Protein AF-A0A3M7IDT0-F1 (afdb_monomer_lite)

Secondary structure (DSSP, 8-state):
----HHHHHSTT--SHHHHHHHHHHHHHHHHHHHH-S-S----SSTT--S-S-PPPHHHHHHHHHHGGG--S-HHHHHHHHHHHHHHTS---TTSSS-HHHHHHHHHHHHHHHHHHHHHHHHHHHTTS------------------TTS----

Radius of gyration: 21.0 Å; chains: 1; bounding box: 51×50×51 Å

Organism: Hortaea werneckii (NCBI:txid91943)

pLDDT: mean 73.34, std 16.17, range [39.25, 94.25]

Sequence (153 aa):
MAMNFAEYLLPGVSSEYQLLFVICLIVVATLDICTKHCVARLLKNKKQRRCGKDIDPVVTLTAISELKNLSCNPRRQRALLEIIAKDTTCTHDEWKCPHCKQAPQIAEKWLAQAKALEEIILKILSKQPKREYAADECKYTEDAYDKDYWPIA

Foldseek 3Di:
DPDAVLCVQAPQERHPLLSLLLVLLLVLLLCCLVVAQASDDDDVDPPCRHPPDGQPVVLSVVLSVLSSNQHSPPVVNLVSQLVSNLSRHDDDPPPPDHSVPRSSVSSVVSSVSSVVVSVVVVVVVVPDDPPPPPPPPPPPPVDDPPVPDDPPD

Structure (mmCIF, N/CA/C/O backbone):
data_AF-A0A3M7IDT0-F1
#
_entry.id   AF-A0A3M7IDT0-F1
#
loop_
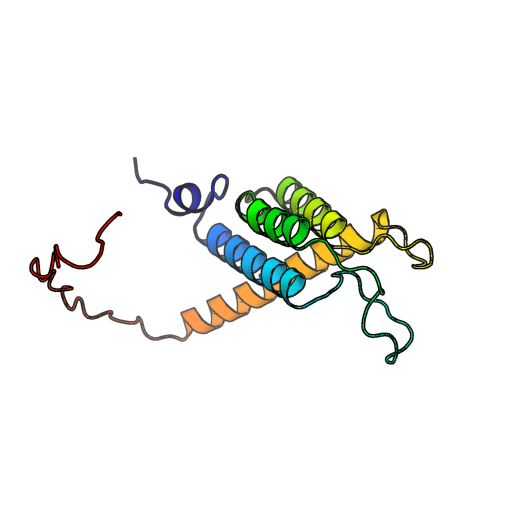_atom_site.group_PDB
_atom_site.id
_atom_site.type_symbol
_atom_site.label_atom_id
_atom_site.label_alt_id
_atom_site.label_comp_id
_atom_site.label_asym_id
_atom_site.label_entity_id
_atom_site.label_seq_id
_atom_site.pdbx_PDB_ins_code
_atom_site.Cartn_x
_atom_site.Cartn_y
_atom_site.Cartn_z
_atom_site.occupancy
_atom_site.B_iso_or_equiv
_atom_site.auth_seq_id
_atom_site.auth_comp_id
_atom_site.auth_asym_id
_atom_site.auth_atom_id
_atom_site.pdbx_PDB_model_num
ATOM 1 N N . MET A 1 1 ? -5.691 -16.324 27.816 1.00 47.38 1 MET A N 1
ATOM 2 C CA . MET A 1 1 ? -4.917 -15.221 27.204 1.00 47.38 1 MET A CA 1
ATOM 3 C C . MET A 1 1 ? -5.874 -14.435 26.333 1.00 47.38 1 MET A C 1
ATOM 5 O O . MET A 1 1 ? -6.589 -15.066 25.567 1.00 47.38 1 MET A O 1
ATOM 9 N N . ALA A 1 2 ? -5.955 -13.114 26.493 1.00 54.94 2 ALA A N 1
ATOM 10 C CA . ALA A 1 2 ? -6.751 -12.288 25.589 1.00 54.94 2 ALA A CA 1
ATOM 11 C C . ALA A 1 2 ? -6.125 -12.376 24.189 1.00 54.94 2 ALA A C 1
ATOM 13 O O . ALA A 1 2 ? -4.932 -12.120 24.036 1.00 54.94 2 ALA A O 1
ATOM 14 N N . MET A 1 3 ? -6.898 -12.823 23.202 1.00 61.09 3 MET A N 1
ATOM 15 C CA . MET A 1 3 ? -6.429 -12.939 21.826 1.00 61.09 3 MET A CA 1
ATOM 16 C C . MET A 1 3 ? -6.196 -11.524 21.287 1.00 61.09 3 MET A C 1
ATOM 18 O O . MET A 1 3 ? -7.104 -10.694 21.330 1.00 61.09 3 MET A O 1
ATOM 22 N N . ASN A 1 4 ? -4.984 -11.224 20.820 1.00 72.44 4 ASN A N 1
ATOM 23 C CA . ASN A 1 4 ? -4.704 -9.933 20.205 1.00 72.44 4 ASN A CA 1
ATOM 24 C C . ASN A 1 4 ? -5.353 -9.913 18.814 1.00 72.44 4 ASN A C 1
ATOM 26 O O . ASN A 1 4 ? -4.797 -10.449 17.857 1.00 72.44 4 ASN A O 1
ATOM 30 N N . PHE A 1 5 ? -6.555 -9.338 18.712 1.00 75.06 5 PHE A N 1
ATOM 31 C CA . PHE A 1 5 ? -7.318 -9.264 17.460 1.00 75.06 5 PHE A CA 1
ATOM 32 C C . PHE A 1 5 ? -6.504 -8.658 16.309 1.00 75.06 5 PHE A C 1
ATOM 34 O O . PHE A 1 5 ? -6.642 -9.098 15.170 1.00 75.06 5 PHE A O 1
ATOM 41 N N . ALA A 1 6 ? -5.625 -7.694 16.599 1.00 71.88 6 ALA A N 1
ATOM 42 C CA . ALA A 1 6 ? -4.772 -7.079 15.589 1.00 71.88 6 ALA A CA 1
ATOM 43 C C . ALA A 1 6 ? -3.759 -8.070 15.000 1.00 71.88 6 ALA A C 1
ATOM 45 O O . ALA A 1 6 ? -3.602 -8.133 13.784 1.00 71.88 6 ALA A O 1
ATOM 46 N N . GLU A 1 7 ? -3.131 -8.880 15.850 1.00 70.38 7 GLU A N 1
ATOM 47 C CA . GLU A 1 7 ? -2.147 -9.885 15.441 1.00 70.38 7 GLU A CA 1
ATOM 48 C C . GLU A 1 7 ? -2.799 -11.071 14.715 1.00 70.38 7 GLU A C 1
ATOM 50 O O . GLU A 1 7 ? -2.205 -11.641 13.802 1.00 70.38 7 GLU A O 1
ATOM 55 N N . TYR A 1 8 ? -4.040 -11.410 15.082 1.00 75.69 8 TYR A N 1
ATOM 56 C CA . TYR A 1 8 ? -4.838 -12.424 14.390 1.00 75.69 8 TYR A CA 1
ATOM 57 C C . TYR A 1 8 ? -5.218 -11.997 12.964 1.00 75.69 8 TYR A C 1
ATOM 59 O O . TYR A 1 8 ? -5.166 -12.808 12.042 1.00 75.69 8 TYR A O 1
ATOM 67 N N . LEU A 1 9 ? -5.598 -10.729 12.776 1.00 75.00 9 LEU A N 1
ATOM 68 C CA . LEU A 1 9 ? -5.990 -10.195 11.468 1.00 75.00 9 LEU A CA 1
ATOM 69 C C . LEU A 1 9 ? -4.785 -9.924 10.560 1.00 75.00 9 LEU A C 1
ATOM 71 O O . LEU A 1 9 ? -4.856 -10.173 9.358 1.00 75.00 9 LEU A O 1
ATOM 75 N N . LEU A 1 10 ? -3.692 -9.406 11.123 1.00 76.44 10 LEU A N 1
ATOM 76 C CA . LEU A 1 10 ? -2.463 -9.091 10.401 1.00 76.44 10 LEU A CA 1
ATOM 77 C C . LEU A 1 10 ? -1.241 -9.520 11.234 1.00 76.44 10 LEU A C 1
ATOM 79 O O . LEU A 1 10 ? -0.881 -8.838 12.203 1.00 76.44 10 LEU A O 1
ATOM 83 N N . PRO A 1 11 ? -0.571 -10.627 10.858 1.00 75.44 11 PRO A N 1
ATOM 84 C CA . PRO A 1 11 ? 0.597 -11.119 11.576 1.00 75.44 11 PRO A CA 1
ATOM 85 C C . PRO A 1 11 ? 1.691 -10.051 11.694 1.00 75.44 11 PRO A C 1
ATOM 87 O O . PRO A 1 11 ? 2.154 -9.489 10.702 1.00 75.44 11 PRO A O 1
ATOM 90 N N . GLY A 1 12 ? 2.137 -9.780 12.922 1.00 73.19 12 GLY A N 1
ATOM 91 C CA . GLY A 1 12 ? 3.162 -8.768 13.191 1.00 73.19 12 GLY A CA 1
ATOM 92 C C . GLY A 1 12 ? 2.633 -7.345 13.406 1.00 73.19 12 GLY A C 1
ATOM 93 O O . GLY A 1 12 ? 3.433 -6.407 13.377 1.00 73.19 12 GLY A O 1
ATOM 94 N N . VAL A 1 13 ? 1.328 -7.174 13.639 1.00 76.88 13 VAL A N 1
ATOM 95 C CA . VAL A 1 13 ? 0.717 -5.945 14.169 1.00 76.88 13 VAL A CA 1
ATOM 96 C C . VAL A 1 13 ? 0.413 -6.131 15.655 1.00 76.88 13 VAL A C 1
ATOM 98 O O . VAL A 1 13 ? -0.271 -7.076 16.030 1.00 76.88 13 VAL A O 1
ATOM 101 N N . SER A 1 14 ? 0.908 -5.236 16.518 1.00 74.62 14 SER A N 1
ATOM 102 C CA . SER A 1 14 ? 0.831 -5.438 17.974 1.00 74.62 14 SER A CA 1
ATOM 103 C C . SER A 1 14 ? -0.289 -4.672 18.681 1.00 74.62 14 SER A C 1
ATOM 105 O O . SER A 1 14 ? -0.501 -4.891 19.871 1.00 74.62 14 SER A O 1
ATOM 107 N N . SER A 1 15 ? -1.031 -3.801 17.987 1.00 76.88 15 SER A N 1
ATOM 108 C CA . SER A 1 15 ? -2.128 -3.022 18.585 1.00 76.88 15 SER A CA 1
ATOM 109 C C . SER A 1 15 ? -3.186 -2.591 17.567 1.00 76.88 15 SER A C 1
ATOM 111 O O . SER A 1 15 ? -2.900 -2.480 16.378 1.00 76.88 15 SER A O 1
ATOM 113 N N . GLU A 1 16 ? -4.392 -2.274 18.043 1.00 72.19 16 GLU A N 1
ATOM 114 C CA . GLU A 1 16 ? -5.507 -1.785 17.212 1.00 72.19 16 GLU A CA 1
ATOM 115 C C . GLU A 1 16 ? -5.205 -0.445 16.520 1.00 72.19 16 GLU A C 1
ATOM 117 O O . GLU A 1 16 ? -5.570 -0.245 15.364 1.00 72.19 16 GLU A O 1
ATOM 122 N N . TYR A 1 17 ? -4.479 0.460 17.183 1.00 70.12 17 TYR A N 1
ATOM 123 C CA . TYR A 1 17 ? -4.038 1.716 16.563 1.00 70.12 17 TYR A CA 1
ATOM 124 C C . TYR A 1 17 ? -3.094 1.456 15.385 1.00 70.12 17 TYR A C 1
ATOM 126 O O . TYR A 1 17 ? -3.249 2.028 14.312 1.00 70.12 17 TYR A O 1
ATOM 134 N N . GLN A 1 18 ? -2.145 0.531 15.550 1.00 80.62 18 GLN A N 1
ATOM 135 C CA . GLN A 1 18 ? -1.266 0.136 14.450 1.00 80.62 18 GLN A CA 1
ATOM 136 C C . GLN A 1 18 ? -2.020 -0.620 13.353 1.00 80.62 18 GLN A C 1
ATOM 138 O O . GLN A 1 18 ? -1.668 -0.493 12.183 1.00 80.62 18 GLN A O 1
ATOM 143 N N . LEU A 1 19 ? -3.060 -1.374 13.714 1.00 84.25 19 LEU A N 1
ATOM 144 C CA . LEU A 1 19 ? -3.915 -2.074 12.763 1.00 84.25 19 LEU A CA 1
ATOM 145 C C . LEU A 1 19 ? -4.611 -1.091 11.820 1.00 84.25 19 LEU A C 1
ATOM 147 O O . LEU A 1 19 ? -4.570 -1.293 10.608 1.00 84.25 19 LEU A O 1
ATOM 151 N N . LEU A 1 20 ? -5.187 -0.006 12.350 1.00 87.75 20 LEU A N 1
ATOM 152 C CA . LEU A 1 20 ? -5.831 1.019 11.527 1.00 87.75 20 LEU A CA 1
ATOM 153 C C . LEU A 1 20 ? -4.849 1.637 10.528 1.00 87.75 20 LEU A C 1
ATOM 155 O O . LEU A 1 20 ? -5.163 1.719 9.339 1.00 87.75 20 LEU A O 1
ATOM 159 N N . PHE A 1 21 ? -3.655 2.024 10.985 1.00 89.44 21 PHE A N 1
ATOM 160 C CA . PHE A 1 21 ? -2.622 2.563 10.103 1.00 89.44 21 PHE A CA 1
ATOM 161 C C . PHE A 1 21 ? -2.234 1.575 8.993 1.00 89.44 21 PHE A C 1
ATOM 163 O O . PHE A 1 21 ? -2.175 1.951 7.821 1.00 89.44 21 PHE A O 1
ATOM 170 N N . VAL A 1 22 ? -2.001 0.302 9.335 1.00 88.25 22 VAL A N 1
ATOM 171 C CA . VAL A 1 22 ? -1.633 -0.729 8.352 1.00 88.25 22 VAL A CA 1
ATOM 172 C C . VAL A 1 22 ? -2.769 -0.970 7.355 1.00 88.25 22 VAL A C 1
ATOM 174 O O . VAL A 1 22 ? -2.504 -1.051 6.159 1.00 88.25 22 VAL A O 1
ATOM 177 N N . ILE A 1 23 ? -4.030 -0.987 7.792 1.00 89.88 23 ILE A N 1
ATOM 178 C CA . ILE A 1 23 ? -5.189 -1.069 6.890 1.00 89.88 23 ILE A CA 1
ATOM 179 C C . ILE A 1 23 ? -5.227 0.136 5.942 1.00 89.88 23 ILE A C 1
ATOM 181 O O . ILE A 1 23 ? -5.374 -0.040 4.732 1.00 89.88 23 ILE A O 1
ATOM 185 N N . CYS A 1 24 ? -5.046 1.357 6.458 1.00 92.25 24 CYS A N 1
ATOM 186 C CA . CYS A 1 24 ? -4.993 2.566 5.630 1.00 92.25 24 CYS A CA 1
ATOM 187 C C . CYS A 1 24 ? -3.881 2.473 4.580 1.00 92.25 24 CYS A C 1
ATOM 189 O O . CYS A 1 24 ? -4.078 2.850 3.424 1.00 92.25 24 CYS A O 1
ATOM 191 N N . LEU A 1 25 ? -2.729 1.928 4.966 1.00 92.44 25 LEU A N 1
ATOM 192 C CA . LEU A 1 25 ? -1.593 1.721 4.082 1.00 92.44 25 LEU A CA 1
ATOM 193 C C . LEU A 1 25 ? -1.881 0.684 2.989 1.00 92.44 25 LEU A C 1
ATOM 195 O O . LEU A 1 25 ? -1.577 0.949 1.827 1.00 92.44 25 LEU A O 1
ATOM 199 N N . ILE A 1 26 ? -2.513 -0.444 3.330 1.00 91.81 26 ILE A N 1
ATOM 200 C CA . ILE A 1 26 ? -2.958 -1.457 2.360 1.00 91.81 26 ILE A CA 1
ATOM 201 C C . ILE A 1 26 ? -3.910 -0.822 1.343 1.00 91.81 26 ILE A C 1
ATOM 203 O O . ILE A 1 26 ? -3.716 -0.989 0.139 1.00 91.81 26 ILE A O 1
ATOM 207 N N . VAL A 1 27 ? -4.906 -0.059 1.803 1.00 92.38 27 VAL A N 1
ATOM 208 C CA . VAL A 1 27 ? -5.886 0.609 0.931 1.00 92.38 27 VAL A CA 1
ATOM 209 C C . VAL A 1 27 ? -5.198 1.596 -0.010 1.00 92.38 27 VAL A C 1
ATOM 211 O O . VAL A 1 27 ? -5.420 1.544 -1.219 1.00 92.38 27 VAL A O 1
ATOM 214 N N . VAL A 1 28 ? -4.337 2.469 0.519 1.00 92.94 28 VAL A N 1
ATOM 215 C CA . VAL A 1 28 ? -3.608 3.466 -0.276 1.00 92.94 28 VAL A CA 1
ATOM 216 C C . VAL A 1 28 ? -2.727 2.800 -1.328 1.00 92.94 28 VAL A C 1
ATOM 218 O O . VAL A 1 28 ? -2.810 3.168 -2.499 1.00 92.94 28 VAL A O 1
ATOM 221 N N . ALA A 1 29 ? -1.913 1.817 -0.936 1.00 89.88 29 ALA A N 1
ATOM 222 C CA . ALA A 1 29 ? -1.018 1.125 -1.858 1.00 89.88 29 ALA A CA 1
ATOM 223 C C . ALA A 1 29 ? -1.809 0.364 -2.930 1.00 89.88 29 ALA A C 1
ATOM 225 O O . ALA A 1 29 ? -1.533 0.519 -4.116 1.00 89.88 29 ALA A O 1
ATOM 226 N N . THR A 1 30 ? -2.848 -0.379 -2.538 1.00 90.12 30 THR A N 1
ATOM 227 C CA . THR A 1 30 ? -3.698 -1.136 -3.472 1.00 90.12 30 THR A CA 1
ATOM 228 C C . THR A 1 30 ? -4.374 -0.214 -4.481 1.00 90.12 30 THR A C 1
ATOM 230 O O . THR A 1 30 ? -4.335 -0.483 -5.679 1.00 90.12 30 THR A O 1
ATOM 233 N N . LEU A 1 31 ? -4.957 0.903 -4.033 1.00 88.25 31 LEU A N 1
ATOM 234 C CA . LEU A 1 31 ? -5.568 1.878 -4.937 1.00 88.25 31 LEU A CA 1
ATOM 235 C C . LEU A 1 31 ? -4.538 2.460 -5.904 1.00 88.25 31 LEU A C 1
ATOM 237 O O . LEU A 1 31 ? -4.815 2.570 -7.097 1.00 88.25 31 LEU A O 1
ATOM 241 N N . ASP A 1 32 ? -3.351 2.823 -5.422 1.00 86.12 32 ASP A N 1
ATOM 242 C CA . ASP A 1 32 ? -2.316 3.421 -6.263 1.00 86.12 32 ASP A CA 1
ATOM 243 C C . ASP A 1 32 ? -1.758 2.428 -7.297 1.00 86.12 32 ASP A C 1
ATOM 245 O O . ASP A 1 32 ? -1.470 2.832 -8.423 1.00 86.12 32 ASP A O 1
ATOM 249 N N . ILE A 1 33 ? -1.660 1.143 -6.934 1.00 84.69 33 ILE A N 1
ATOM 250 C CA . ILE A 1 33 ? -1.253 0.037 -7.811 1.00 84.69 33 ILE A CA 1
ATOM 251 C C . ILE A 1 33 ? -2.347 -0.263 -8.849 1.00 84.69 33 ILE A C 1
ATOM 253 O O . ILE A 1 33 ? -2.066 -0.284 -10.042 1.00 84.69 33 ILE A O 1
ATOM 257 N N . CYS A 1 34 ? -3.606 -0.429 -8.434 1.00 80.69 34 CYS A N 1
ATOM 258 C CA . CYS A 1 34 ? -4.710 -0.796 -9.331 1.00 80.69 34 CYS A CA 1
ATOM 259 C C . CYS A 1 34 ? -5.112 0.326 -10.298 1.00 80.69 34 CYS A C 1
ATOM 261 O O . CYS A 1 34 ? -5.555 0.064 -11.415 1.00 80.69 34 CYS A O 1
ATOM 263 N N . THR A 1 35 ? -5.013 1.589 -9.875 1.00 75.06 35 THR A N 1
ATOM 264 C CA . THR A 1 35 ? -5.478 2.729 -10.688 1.00 75.06 35 THR A CA 1
ATOM 265 C C . THR A 1 35 ? -4.429 3.243 -11.668 1.00 75.06 35 THR A C 1
ATOM 267 O O . THR A 1 35 ? -4.747 4.054 -12.547 1.00 75.06 35 THR A O 1
ATOM 270 N N . LYS A 1 36 ? -3.175 2.794 -11.550 1.00 70.19 36 LYS A N 1
ATOM 271 C CA . LYS A 1 36 ? -2.078 3.251 -12.399 1.00 70.19 36 LYS A CA 1
ATOM 272 C C . LYS A 1 36 ? -1.484 2.113 -13.202 1.00 70.19 36 LYS A C 1
ATOM 274 O O . LYS A 1 36 ? -1.180 1.048 -12.701 1.00 70.19 36 LYS A O 1
ATOM 279 N N . HIS A 1 37 ? -1.192 2.430 -14.457 1.00 62.03 37 HIS A N 1
ATOM 280 C CA . HIS A 1 37 ? -0.390 1.578 -15.335 1.00 62.03 37 HIS A CA 1
ATOM 281 C C . HIS A 1 37 ? 1.063 1.427 -14.848 1.00 62.03 37 HIS A C 1
ATOM 283 O O . HIS A 1 37 ? 1.688 0.407 -15.084 1.00 62.03 37 HIS A O 1
ATOM 289 N N . CYS A 1 38 ? 1.588 2.448 -14.162 1.00 67.19 38 CYS A N 1
ATOM 290 C CA . CYS A 1 38 ? 2.885 2.451 -13.489 1.00 67.19 38 CYS A CA 1
ATOM 291 C C . CYS A 1 38 ? 2.811 3.415 -12.299 1.00 67.19 38 CYS A C 1
ATOM 293 O O . CYS A 1 38 ? 2.350 4.555 -12.449 1.00 67.19 38 CYS A O 1
ATOM 295 N N . VAL A 1 39 ? 3.271 2.983 -11.124 1.00 57.69 39 VAL A N 1
ATOM 296 C CA . VAL A 1 39 ? 3.207 3.807 -9.908 1.00 57.69 39 VAL A CA 1
ATOM 297 C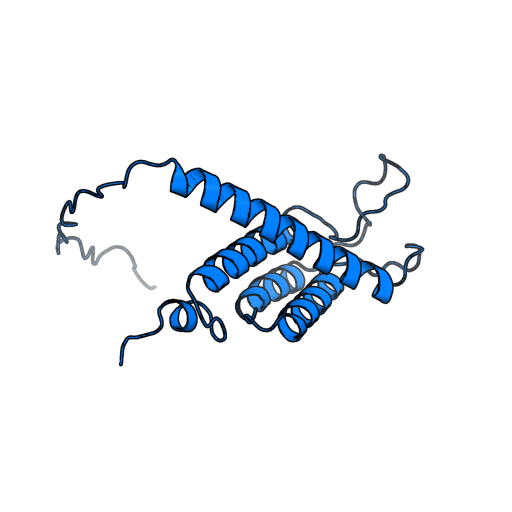 C . VAL A 1 39 ? 4.157 5.012 -9.983 1.00 57.69 39 VAL A C 1
ATOM 299 O O . VAL A 1 39 ? 3.840 6.098 -9.478 1.00 57.69 39 VAL A O 1
ATOM 302 N N . ALA A 1 40 ? 5.274 4.871 -10.703 1.00 55.84 40 ALA A N 1
ATOM 303 C CA . ALA A 1 40 ? 6.168 5.973 -11.027 1.00 55.84 40 ALA A CA 1
ATOM 304 C C . ALA A 1 40 ? 5.554 6.863 -12.112 1.00 55.84 40 ALA A C 1
ATOM 306 O O . ALA A 1 40 ? 5.410 6.477 -13.273 1.00 55.84 40 ALA A O 1
ATOM 307 N N . ARG A 1 41 ? 5.232 8.110 -11.754 1.00 52.44 41 ARG A N 1
ATOM 308 C CA . ARG A 1 41 ? 4.834 9.119 -12.736 1.00 52.44 41 ARG A CA 1
ATOM 309 C C . ARG A 1 41 ? 5.540 10.443 -12.491 1.00 52.44 41 ARG A C 1
ATOM 311 O O . ARG A 1 41 ? 5.136 11.224 -11.640 1.00 52.44 41 ARG A O 1
ATOM 318 N N . LEU A 1 42 ? 6.525 10.722 -13.338 1.00 50.50 42 LEU A N 1
ATOM 319 C CA . LEU A 1 42 ? 6.930 12.077 -13.711 1.00 50.50 42 LEU A CA 1
ATOM 320 C C . LEU A 1 42 ? 6.958 12.147 -15.239 1.00 50.50 42 LEU A C 1
ATOM 322 O O . LEU A 1 42 ? 8.005 12.149 -15.879 1.00 50.50 42 LEU A O 1
ATOM 326 N N . LEU A 1 43 ? 5.772 12.172 -15.845 1.00 51.28 43 LEU A N 1
ATOM 327 C CA . LEU A 1 43 ? 5.649 12.487 -17.262 1.00 51.28 43 LEU A CA 1
ATOM 328 C C . LEU A 1 43 ? 5.780 14.002 -17.420 1.00 51.28 43 LEU A C 1
ATOM 330 O O . LEU A 1 43 ? 4.890 14.749 -17.020 1.00 51.28 43 LEU A O 1
ATOM 334 N N . LYS A 1 44 ? 6.888 14.454 -18.023 1.00 48.28 44 LYS A N 1
ATOM 335 C CA . LYS A 1 44 ? 7.096 15.867 -18.390 1.00 48.28 44 LYS A CA 1
ATOM 336 C C . LYS A 1 44 ? 6.030 16.395 -19.362 1.00 48.28 44 LYS A C 1
ATOM 338 O O . LYS A 1 44 ? 5.859 17.602 -19.460 1.00 48.28 44 LYS A O 1
ATOM 343 N N . ASN A 1 45 ? 5.303 15.515 -20.059 1.00 49.31 45 ASN A N 1
ATOM 344 C CA . ASN A 1 45 ? 4.293 15.883 -21.048 1.00 49.31 45 ASN A CA 1
ATOM 345 C C . ASN A 1 45 ? 2.950 15.186 -20.791 1.00 49.31 45 ASN A C 1
ATOM 347 O O . ASN A 1 45 ? 2.866 13.961 -20.762 1.00 49.31 45 ASN A O 1
ATOM 351 N N . LYS A 1 46 ? 1.866 15.973 -20.706 1.00 52.97 46 LYS A N 1
ATOM 352 C CA . LYS A 1 46 ? 0.483 15.501 -20.465 1.00 52.97 46 LYS A CA 1
ATOM 353 C C . LYS A 1 46 ? -0.063 14.537 -21.539 1.00 52.97 46 LYS A C 1
ATOM 355 O O . LYS A 1 46 ? -1.090 13.901 -21.306 1.00 52.97 46 LYS A O 1
ATOM 360 N N . LYS A 1 47 ? 0.588 14.444 -22.708 1.00 52.69 47 LYS A N 1
ATOM 361 C CA . LYS A 1 47 ? 0.130 13.661 -23.873 1.00 52.69 47 LYS A CA 1
ATOM 362 C C . LYS A 1 47 ? 0.528 12.177 -23.845 1.00 52.69 47 LYS A C 1
ATOM 364 O O . LYS A 1 47 ? -0.183 11.372 -24.430 1.00 52.69 47 LYS A O 1
ATOM 369 N N . GLN A 1 48 ? 1.585 11.784 -23.135 1.00 53.41 48 GLN A N 1
ATOM 370 C CA . GLN A 1 48 ? 1.936 10.369 -22.956 1.00 53.41 48 GLN A CA 1
ATOM 371 C C . GLN A 1 48 ? 1.349 9.895 -21.631 1.00 53.41 48 GLN A C 1
ATOM 373 O O . GLN A 1 48 ? 1.908 10.154 -20.577 1.00 53.41 48 GLN A O 1
ATOM 378 N N . ARG A 1 49 ? 0.161 9.278 -21.643 1.00 52.78 49 ARG A N 1
ATOM 379 C CA . ARG A 1 49 ? -0.499 8.844 -20.397 1.00 52.78 49 ARG A CA 1
ATOM 380 C C . ARG A 1 49 ? 0.016 7.505 -19.863 1.00 52.78 49 ARG A C 1
ATOM 382 O O . ARG A 1 49 ? -0.131 7.279 -18.663 1.00 52.78 49 ARG A O 1
ATOM 389 N N . ARG A 1 50 ? 0.599 6.658 -20.712 1.00 55.62 50 ARG A N 1
ATOM 390 C CA . ARG A 1 50 ? 1.074 5.304 -20.386 1.00 55.62 50 ARG A CA 1
ATOM 391 C C . ARG A 1 50 ? 2.550 5.180 -20.748 1.00 55.62 50 ARG A C 1
ATOM 393 O O . ARG A 1 50 ? 2.974 5.780 -21.731 1.00 55.62 50 ARG A O 1
ATOM 400 N N . CYS A 1 51 ? 3.310 4.411 -19.970 1.00 60.31 51 CYS A N 1
ATOM 401 C CA . CYS A 1 51 ? 4.727 4.149 -20.242 1.00 60.31 51 CYS A CA 1
ATOM 402 C C . CYS A 1 51 ? 4.954 3.135 -21.375 1.00 60.31 51 CYS A C 1
ATOM 404 O O . CYS A 1 51 ? 6.093 2.787 -21.651 1.00 60.31 51 CYS A O 1
ATOM 406 N N . GLY A 1 52 ? 3.882 2.663 -22.024 1.00 53.53 52 GLY A N 1
ATOM 407 C CA . GLY A 1 52 ? 3.938 1.760 -23.178 1.00 53.53 52 GLY A CA 1
ATOM 408 C C . GLY A 1 52 ? 4.201 0.292 -22.837 1.00 53.53 52 GLY A C 1
ATOM 409 O O . GLY A 1 52 ? 4.063 -0.548 -23.715 1.00 53.53 52 GLY A O 1
ATOM 410 N N . LYS A 1 53 ? 4.529 -0.028 -21.578 1.00 56.69 53 LYS A N 1
ATOM 411 C CA . LYS A 1 53 ? 4.797 -1.391 -21.108 1.00 56.69 53 LYS A CA 1
ATOM 412 C C . LYS A 1 53 ? 3.751 -1.816 -20.087 1.00 56.69 53 LYS A C 1
ATOM 414 O O . LYS A 1 53 ? 3.715 -1.250 -18.998 1.00 56.69 53 LYS A O 1
ATOM 419 N N . ASP A 1 54 ? 2.898 -2.763 -20.450 1.00 57.78 54 ASP A N 1
ATOM 420 C CA . ASP A 1 54 ? 1.937 -3.338 -19.514 1.00 57.78 54 ASP A CA 1
ATOM 421 C C . ASP A 1 54 ? 2.690 -4.079 -18.406 1.00 57.78 54 ASP A C 1
ATOM 423 O O . ASP A 1 54 ? 3.540 -4.929 -18.672 1.00 57.78 54 ASP A O 1
ATOM 427 N N . ILE A 1 55 ? 2.432 -3.686 -17.157 1.00 66.38 55 ILE A N 1
ATOM 428 C CA . ILE A 1 55 ? 2.844 -4.474 -15.997 1.00 66.38 55 ILE A CA 1
ATOM 429 C C . ILE A 1 55 ? 1.974 -5.725 -16.009 1.00 66.38 55 ILE A C 1
ATOM 431 O O . ILE A 1 55 ? 0.755 -5.630 -16.156 1.00 66.38 55 ILE A O 1
ATOM 435 N N . ASP A 1 56 ? 2.607 -6.887 -15.878 1.00 71.81 56 ASP A N 1
ATOM 436 C CA . ASP A 1 56 ? 1.903 -8.162 -15.856 1.00 71.81 56 ASP A CA 1
ATOM 437 C C . ASP A 1 56 ? 0.823 -8.142 -14.747 1.00 71.81 56 ASP A C 1
ATOM 439 O O . ASP A 1 56 ? 1.128 -7.813 -13.588 1.00 71.81 56 ASP A O 1
ATOM 443 N N . PRO A 1 57 ? -0.445 -8.467 -15.061 1.00 75.69 57 PRO A N 1
ATOM 444 C CA . PRO A 1 57 ? -1.499 -8.587 -14.060 1.00 75.69 57 PRO A CA 1
ATOM 445 C C . PRO A 1 57 ? -1.122 -9.516 -12.900 1.00 75.69 57 PRO A C 1
ATOM 447 O O . PRO A 1 57 ? -1.474 -9.231 -11.758 1.00 75.69 57 PRO A O 1
ATOM 450 N N . VAL A 1 58 ? -0.356 -10.581 -13.154 1.00 83.06 58 VAL A N 1
ATOM 451 C CA . VAL A 1 58 ? 0.138 -11.507 -12.126 1.00 83.06 58 VAL A CA 1
ATOM 452 C C . VAL A 1 58 ? 1.103 -10.804 -11.176 1.00 83.06 58 VAL A C 1
ATOM 454 O O . VAL A 1 58 ? 0.981 -10.960 -9.962 1.00 83.06 58 VAL A O 1
ATOM 457 N N . VAL A 1 59 ? 2.017 -9.976 -11.692 1.00 79.25 59 VAL A N 1
ATOM 458 C CA . VAL A 1 59 ? 2.936 -9.173 -10.864 1.00 79.25 59 VAL A CA 1
ATOM 459 C C . VAL A 1 59 ? 2.149 -8.179 -10.011 1.00 79.25 59 VAL A C 1
ATOM 461 O O . VAL A 1 59 ? 2.394 -8.059 -8.814 1.00 79.25 59 VAL A O 1
ATOM 464 N N . THR A 1 60 ? 1.143 -7.535 -10.601 1.00 79.75 60 THR A N 1
ATOM 465 C CA . THR A 1 60 ? 0.246 -6.602 -9.902 1.00 79.75 60 THR A CA 1
ATOM 466 C C . THR A 1 60 ? -0.500 -7.284 -8.751 1.00 79.75 60 THR A C 1
ATOM 468 O O . THR A 1 60 ? -0.502 -6.787 -7.626 1.00 79.75 60 THR A O 1
ATOM 471 N N . LEU A 1 61 ? -1.102 -8.448 -9.007 1.00 84.38 61 LEU A N 1
ATOM 472 C CA . LEU A 1 61 ? -1.834 -9.215 -7.997 1.00 84.38 61 LEU A CA 1
ATOM 473 C C . LEU A 1 61 ? -0.907 -9.770 -6.910 1.00 84.38 61 LEU A C 1
ATOM 475 O O . LEU A 1 61 ? -1.269 -9.759 -5.734 1.00 84.38 61 LEU A O 1
ATOM 479 N N . THR A 1 62 ? 0.299 -10.203 -7.282 1.00 87.50 62 THR A N 1
ATOM 480 C CA . THR A 1 62 ? 1.315 -10.672 -6.329 1.00 87.50 62 THR A CA 1
ATOM 481 C C . THR A 1 62 ? 1.736 -9.537 -5.400 1.00 87.50 62 THR A C 1
ATOM 483 O O . THR A 1 62 ? 1.700 -9.695 -4.183 1.00 87.50 62 THR A O 1
ATOM 486 N N . ALA A 1 63 ? 2.026 -8.359 -5.956 1.00 86.12 63 ALA A N 1
ATOM 487 C CA . ALA A 1 63 ? 2.388 -7.167 -5.199 1.00 86.12 63 ALA A CA 1
ATOM 488 C C . ALA A 1 63 ? 1.285 -6.737 -4.211 1.00 86.12 63 ALA A C 1
ATOM 490 O O . ALA A 1 63 ? 1.581 -6.361 -3.079 1.00 86.12 63 ALA A O 1
ATOM 491 N N . ILE A 1 64 ? 0.010 -6.842 -4.606 1.00 87.00 64 ILE A N 1
ATOM 492 C CA . ILE A 1 64 ? -1.133 -6.581 -3.715 1.00 87.00 64 ILE A CA 1
ATOM 493 C C . ILE A 1 64 ? -1.230 -7.647 -2.618 1.00 87.00 64 ILE A C 1
ATOM 495 O O . ILE A 1 64 ? -1.428 -7.306 -1.453 1.00 87.00 64 ILE A O 1
ATOM 499 N N . SER A 1 65 ? -1.059 -8.928 -2.957 1.00 88.56 65 SER A N 1
ATOM 500 C CA . SER A 1 65 ? -1.069 -10.023 -1.976 1.00 88.56 65 SER A CA 1
ATOM 501 C C . SER A 1 65 ? 0.023 -9.853 -0.916 1.00 88.56 65 SER A C 1
ATOM 503 O O . SER A 1 65 ? -0.221 -10.129 0.257 1.00 88.56 65 SER A O 1
ATOM 505 N N . GLU A 1 66 ? 1.204 -9.359 -1.293 1.00 90.94 66 GLU A N 1
ATOM 506 C CA . GLU A 1 66 ? 2.316 -9.118 -0.365 1.00 90.94 66 GLU A CA 1
ATOM 507 C C . GLU A 1 66 ? 2.019 -8.037 0.684 1.00 90.94 66 GLU A C 1
ATOM 509 O O . GLU A 1 66 ? 2.608 -8.055 1.765 1.00 90.94 66 GLU A O 1
ATOM 514 N N . LEU A 1 67 ? 1.056 -7.137 0.448 1.00 88.94 67 LEU A N 1
ATOM 515 C CA . LEU A 1 67 ? 0.678 -6.112 1.429 1.00 88.94 67 LEU A CA 1
ATOM 516 C C . LEU A 1 67 ? 0.156 -6.709 2.748 1.00 88.94 67 LEU A C 1
ATOM 518 O O . LEU A 1 67 ? 0.266 -6.063 3.790 1.00 88.94 67 LEU A O 1
ATOM 522 N N . LYS A 1 68 ? -0.341 -7.954 2.748 1.00 85.56 68 LYS A N 1
ATOM 523 C CA . LYS A 1 68 ? -0.748 -8.659 3.980 1.00 85.56 68 LYS A CA 1
ATOM 524 C C . LYS A 1 68 ? 0.417 -8.912 4.947 1.00 85.56 68 LYS A C 1
ATOM 526 O O . LYS A 1 68 ? 0.187 -9.138 6.128 1.00 85.56 68 LYS A O 1
ATOM 531 N N . ASN A 1 69 ? 1.655 -8.866 4.448 1.00 87.38 69 ASN A N 1
ATOM 532 C CA . ASN A 1 69 ? 2.877 -9.094 5.220 1.00 87.38 69 ASN A CA 1
ATOM 533 C C . ASN A 1 69 ? 3.421 -7.798 5.861 1.00 87.38 69 ASN A C 1
ATOM 535 O O . ASN A 1 69 ? 4.517 -7.794 6.432 1.00 87.38 69 ASN A O 1
ATOM 539 N N . LEU A 1 70 ? 2.695 -6.676 5.760 1.00 86.88 70 LEU A N 1
ATOM 540 C CA . 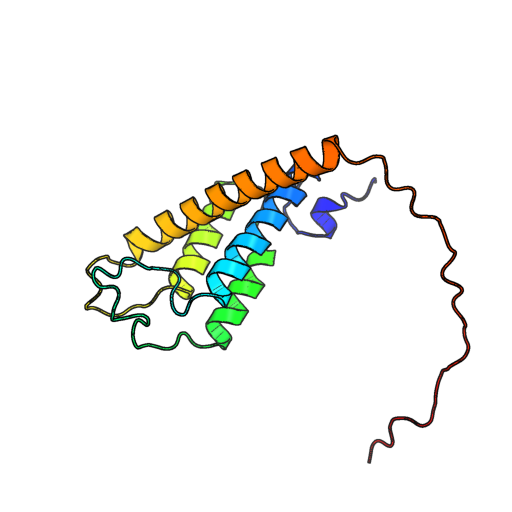LEU A 1 70 ? 3.080 -5.415 6.391 1.00 86.88 70 LEU A CA 1
ATOM 541 C C . LEU A 1 70 ? 3.086 -5.546 7.920 1.00 86.88 70 LEU A C 1
ATOM 543 O O . LEU A 1 70 ? 2.051 -5.678 8.563 1.00 86.88 70 LEU A O 1
ATOM 547 N N . SER A 1 71 ? 4.279 -5.437 8.505 1.00 82.12 71 SER A N 1
ATOM 548 C CA . SER A 1 71 ? 4.468 -5.445 9.960 1.00 82.12 71 SER A CA 1
ATOM 549 C C . SER A 1 71 ? 4.371 -4.045 10.573 1.00 82.12 71 SER A C 1
ATOM 551 O O . SER A 1 71 ? 4.616 -3.050 9.889 1.00 82.12 71 SER A O 1
ATOM 553 N N . CYS A 1 72 ? 4.190 -3.961 11.893 1.00 79.75 72 CYS A N 1
ATOM 554 C CA . CYS A 1 72 ? 4.279 -2.700 12.635 1.00 79.75 72 CYS A CA 1
ATOM 555 C C . CYS A 1 72 ? 5.713 -2.155 12.787 1.00 79.75 72 CYS A C 1
ATOM 557 O O . CYS A 1 72 ? 5.902 -1.045 13.281 1.00 79.75 72 CYS A O 1
ATOM 559 N N . ASN A 1 73 ? 6.745 -2.916 12.399 1.00 86.81 73 ASN A N 1
ATOM 560 C CA . ASN A 1 73 ? 8.128 -2.451 12.448 1.00 86.81 73 ASN A CA 1
ATOM 561 C C . ASN A 1 73 ? 8.392 -1.468 11.289 1.00 86.81 73 ASN A C 1
ATOM 563 O O . ASN A 1 73 ? 8.398 -1.908 10.137 1.00 86.81 73 ASN A O 1
ATOM 567 N N . PRO A 1 74 ? 8.710 -0.184 11.551 1.00 86.94 74 PRO A N 1
ATOM 568 C CA . PRO A 1 74 ? 8.814 0.825 10.493 1.00 86.94 74 PRO A CA 1
ATOM 569 C C . PRO A 1 74 ? 9.874 0.511 9.432 1.00 86.94 74 PRO A C 1
ATOM 571 O O . PRO A 1 74 ? 9.684 0.807 8.255 1.00 86.94 74 PRO A O 1
ATOM 574 N N . ARG A 1 75 ? 10.992 -0.118 9.827 1.00 87.88 75 ARG A N 1
ATOM 575 C CA . ARG A 1 75 ? 12.064 -0.486 8.889 1.00 87.88 75 ARG A CA 1
ATOM 576 C C . ARG A 1 75 ? 11.617 -1.610 7.959 1.00 87.88 75 ARG A C 1
ATOM 578 O O . ARG A 1 75 ? 11.811 -1.503 6.754 1.00 87.88 75 ARG A O 1
ATOM 585 N N . ARG A 1 76 ? 11.005 -2.667 8.507 1.00 87.75 76 ARG A N 1
ATOM 586 C CA . ARG A 1 76 ? 10.487 -3.797 7.712 1.00 87.75 76 ARG A CA 1
ATOM 587 C C . ARG A 1 76 ? 9.311 -3.377 6.837 1.00 87.75 76 ARG A C 1
ATOM 589 O O . ARG A 1 76 ? 9.265 -3.750 5.673 1.00 87.75 76 ARG A O 1
ATOM 596 N N . GLN A 1 77 ? 8.413 -2.557 7.380 1.00 90.38 77 GLN A N 1
ATOM 597 C CA . GLN A 1 77 ? 7.280 -1.992 6.657 1.00 90.38 77 GLN A CA 1
ATOM 598 C C . GLN A 1 77 ? 7.753 -1.197 5.439 1.00 90.38 77 GLN A C 1
ATOM 600 O O . GLN A 1 77 ? 7.340 -1.476 4.319 1.00 90.38 77 GLN A O 1
ATOM 605 N N . ARG A 1 78 ? 8.683 -0.256 5.641 1.00 91.50 78 ARG A N 1
ATOM 606 C CA . ARG A 1 78 ? 9.255 0.535 4.550 1.00 91.50 78 ARG A CA 1
ATOM 607 C C . ARG A 1 78 ? 9.976 -0.336 3.523 1.00 91.50 78 ARG A C 1
ATOM 609 O O . ARG A 1 78 ? 9.766 -0.143 2.333 1.00 91.50 78 ARG A O 1
ATOM 616 N N . ALA A 1 79 ? 10.778 -1.305 3.964 1.00 91.19 79 ALA A N 1
ATOM 617 C CA . ALA A 1 79 ? 11.481 -2.211 3.058 1.00 91.19 79 ALA A CA 1
ATOM 618 C C . ALA A 1 79 ? 10.515 -3.009 2.165 1.00 91.19 79 ALA A C 1
ATOM 620 O O . ALA A 1 79 ? 10.744 -3.101 0.961 1.00 91.19 79 ALA A O 1
ATOM 621 N N . LEU A 1 80 ? 9.419 -3.531 2.727 1.00 92.00 80 LEU A N 1
ATOM 622 C CA . LEU A 1 80 ? 8.397 -4.247 1.962 1.00 92.00 80 LEU A CA 1
ATOM 623 C C . LEU A 1 80 ? 7.703 -3.331 0.945 1.00 92.00 80 LEU A C 1
ATOM 625 O O . LEU A 1 80 ? 7.578 -3.695 -0.221 1.00 92.00 80 LEU A O 1
ATOM 629 N N . LEU A 1 81 ? 7.319 -2.117 1.353 1.00 92.06 81 LEU A N 1
ATOM 630 C CA . LEU A 1 81 ? 6.733 -1.131 0.440 1.00 92.06 81 LEU A CA 1
ATOM 631 C C . LEU A 1 81 ? 7.685 -0.762 -0.700 1.00 92.06 81 LEU A C 1
ATOM 633 O O . LEU A 1 81 ? 7.245 -0.590 -1.830 1.00 92.06 81 LEU A O 1
ATOM 637 N N . GLU A 1 82 ? 8.984 -0.639 -0.425 1.00 91.12 82 GLU A N 1
ATOM 638 C CA . GLU A 1 82 ? 9.983 -0.356 -1.454 1.00 91.12 82 GLU A CA 1
ATOM 639 C C . GLU A 1 82 ? 10.149 -1.520 -2.440 1.00 91.12 82 GLU A C 1
ATOM 641 O O . GLU A 1 82 ? 10.376 -1.270 -3.622 1.00 91.12 82 GLU A O 1
ATOM 646 N N . ILE A 1 83 ? 10.020 -2.775 -1.996 1.00 89.94 83 ILE A N 1
ATOM 647 C CA . ILE A 1 83 ? 10.008 -3.952 -2.884 1.00 89.94 83 ILE A CA 1
ATOM 648 C C . ILE A 1 83 ? 8.764 -3.916 -3.778 1.00 89.94 83 ILE A C 1
ATOM 650 O O . ILE A 1 83 ? 8.891 -3.885 -4.997 1.00 89.94 83 ILE A O 1
ATOM 654 N N . ILE A 1 84 ? 7.580 -3.775 -3.179 1.00 89.56 84 ILE A N 1
ATOM 655 C CA . ILE A 1 84 ? 6.297 -3.685 -3.895 1.00 89.56 84 ILE A CA 1
ATOM 656 C C . ILE A 1 84 ? 6.307 -2.526 -4.903 1.00 89.56 84 ILE A C 1
ATOM 658 O O . ILE A 1 84 ? 5.855 -2.663 -6.041 1.00 89.56 84 ILE A O 1
ATOM 662 N N . ALA A 1 85 ? 6.855 -1.373 -4.516 1.00 87.56 85 ALA A N 1
ATOM 663 C CA . ALA A 1 85 ? 7.004 -0.230 -5.405 1.00 87.56 85 ALA A CA 1
ATOM 664 C C . ALA A 1 85 ? 7.953 -0.534 -6.572 1.00 87.56 85 ALA A C 1
ATOM 666 O O . ALA A 1 85 ? 7.674 -0.115 -7.689 1.00 87.56 85 ALA A O 1
ATOM 667 N N . LYS A 1 86 ? 9.052 -1.271 -6.365 1.00 83.81 86 LYS A N 1
ATOM 668 C CA . LYS A 1 86 ? 9.929 -1.688 -7.474 1.00 83.81 86 LYS A CA 1
ATOM 669 C C . LYS A 1 86 ? 9.173 -2.571 -8.459 1.00 83.81 86 LYS A C 1
ATOM 671 O O . LYS A 1 86 ? 9.182 -2.255 -9.647 1.00 83.81 86 LYS A O 1
ATOM 676 N N . ASP A 1 87 ? 8.466 -3.579 -7.962 1.00 81.62 87 ASP A N 1
ATOM 677 C CA . ASP A 1 87 ? 7.752 -4.561 -8.786 1.00 81.62 87 ASP A CA 1
ATOM 678 C C . ASP A 1 87 ? 6.611 -3.927 -9.600 1.00 81.62 87 ASP A C 1
ATOM 680 O O . ASP A 1 87 ? 6.279 -4.379 -10.694 1.00 81.62 87 ASP A O 1
ATOM 684 N N . THR A 1 88 ? 6.049 -2.823 -9.100 1.00 79.88 88 THR A N 1
ATOM 685 C CA . THR A 1 88 ? 4.942 -2.079 -9.729 1.00 79.88 88 THR A CA 1
ATOM 686 C C . THR A 1 88 ? 5.393 -0.809 -10.471 1.00 79.88 88 THR A C 1
ATOM 688 O O . THR A 1 88 ? 4.573 0.028 -10.874 1.00 79.88 88 THR A O 1
ATOM 691 N N . THR A 1 89 ? 6.704 -0.644 -10.693 1.00 77.81 89 THR A N 1
ATOM 692 C CA . THR A 1 89 ? 7.275 0.468 -11.473 1.00 77.81 89 THR A CA 1
ATOM 693 C C . THR A 1 89 ? 7.868 0.005 -12.799 1.00 77.81 89 THR A C 1
ATOM 695 O O . THR A 1 89 ? 8.515 -1.030 -12.902 1.00 77.81 89 THR A O 1
ATOM 698 N N . CYS A 1 90 ? 7.661 0.802 -13.846 1.00 70.44 90 CYS A N 1
ATOM 699 C CA . CYS A 1 90 ? 8.124 0.496 -15.195 1.00 70.44 90 CYS A CA 1
ATOM 700 C C . CYS A 1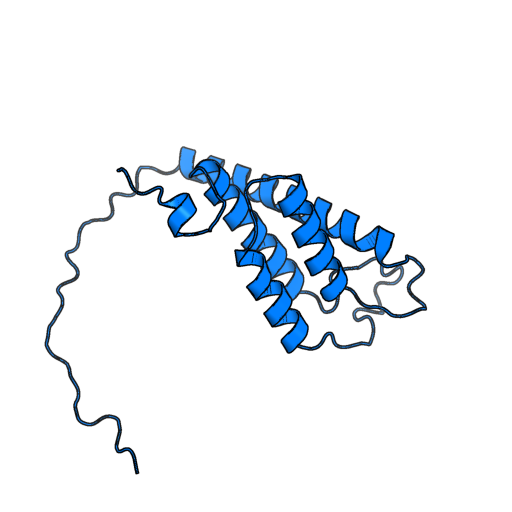 90 ? 9.641 0.636 -15.322 1.00 70.44 90 CYS A C 1
ATOM 702 O O . CYS A 1 90 ? 10.203 1.645 -14.897 1.00 70.44 90 CYS A O 1
ATOM 704 N N . THR A 1 91 ? 10.267 -0.349 -15.972 1.00 63.91 91 THR A N 1
ATOM 705 C CA . THR A 1 91 ? 11.723 -0.475 -16.127 1.00 63.91 91 THR A CA 1
ATOM 706 C C . THR A 1 91 ? 12.328 0.059 -17.407 1.00 63.91 91 THR A C 1
ATOM 708 O O . THR A 1 91 ? 13.410 -0.352 -17.808 1.00 63.91 91 THR A O 1
ATOM 711 N N . HIS A 1 92 ? 11.635 0.966 -18.083 1.00 61.53 92 HIS A N 1
ATOM 712 C CA . HIS A 1 92 ? 12.070 1.408 -19.397 1.00 61.53 92 HIS A CA 1
ATOM 713 C C . HIS A 1 92 ? 13.289 2.343 -19.308 1.00 61.53 92 HIS A C 1
ATOM 715 O O . HIS A 1 92 ? 13.240 3.365 -18.624 1.00 61.53 92 HIS A O 1
ATOM 721 N N . ASP A 1 93 ? 14.352 2.023 -20.051 1.00 55.25 93 ASP A N 1
ATOM 722 C CA . ASP A 1 93 ? 15.671 2.681 -19.986 1.00 55.25 93 ASP A CA 1
ATOM 723 C C . ASP A 1 93 ? 15.632 4.196 -20.276 1.00 55.25 93 ASP A C 1
ATOM 725 O O . ASP A 1 93 ? 16.456 4.969 -19.790 1.00 55.25 93 ASP A O 1
ATOM 729 N N . GLU A 1 94 ? 14.629 4.650 -21.034 1.00 55.69 94 GLU A N 1
ATOM 730 C CA . GLU A 1 94 ? 14.387 6.073 -21.330 1.00 55.69 94 GLU A CA 1
ATOM 731 C C . GLU A 1 94 ? 13.912 6.898 -20.117 1.00 55.69 94 GLU A C 1
ATOM 733 O O . GLU A 1 94 ? 13.929 8.136 -20.138 1.00 55.69 94 GLU A O 1
ATOM 738 N N . TRP A 1 95 ? 13.473 6.241 -19.041 1.00 57.00 95 TRP A N 1
ATOM 739 C CA . TRP A 1 95 ? 12.995 6.908 -17.839 1.00 57.00 95 TRP A CA 1
ATOM 740 C C . TRP A 1 95 ? 14.213 7.328 -17.022 1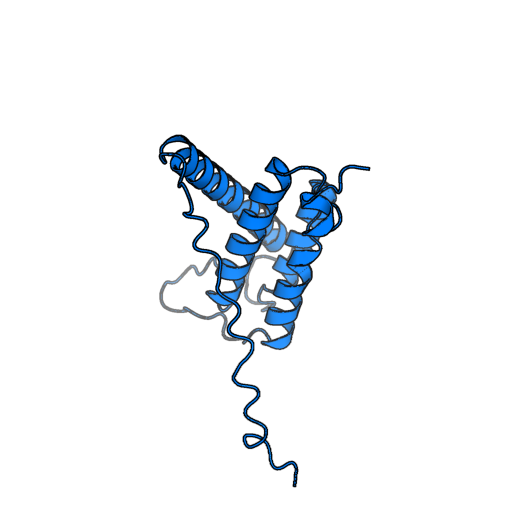.00 57.00 95 TRP A C 1
ATOM 742 O O . TRP A 1 95 ? 14.809 6.545 -16.294 1.00 57.00 95 TRP A O 1
ATOM 752 N N . LYS A 1 96 ? 14.579 8.610 -17.148 1.00 48.59 96 LYS A N 1
ATOM 753 C CA . LYS A 1 96 ? 15.767 9.279 -16.569 1.00 48.59 96 LYS A CA 1
ATOM 754 C C . LYS A 1 96 ? 15.957 9.184 -15.038 1.00 48.59 96 LYS A C 1
ATOM 756 O O . LYS A 1 96 ? 16.817 9.877 -14.497 1.00 48.59 96 LYS A O 1
ATOM 761 N N . CYS A 1 97 ? 15.196 8.362 -14.322 1.00 52.38 97 CYS A N 1
ATOM 762 C CA . CYS A 1 97 ? 15.403 8.087 -12.906 1.00 52.38 97 CYS A CA 1
ATOM 763 C C . CYS A 1 97 ? 15.542 6.575 -12.689 1.00 52.38 97 CYS A C 1
ATOM 765 O O . CYS A 1 97 ? 14.568 5.859 -12.900 1.00 52.38 97 CYS A O 1
ATOM 767 N N . PRO A 1 98 ? 16.700 6.088 -12.210 1.00 56.50 98 PRO A N 1
ATOM 768 C CA . PRO A 1 98 ? 16.863 4.674 -11.907 1.00 56.50 98 PRO A CA 1
ATOM 769 C C . PRO A 1 98 ? 15.883 4.260 -10.797 1.00 56.50 98 PRO A C 1
ATOM 771 O O . PRO A 1 98 ? 15.678 5.012 -9.839 1.00 56.50 98 PRO A O 1
ATOM 774 N N . HIS A 1 99 ? 15.295 3.064 -10.909 1.00 59.22 99 HIS A N 1
ATOM 775 C CA . HIS A 1 99 ? 14.338 2.477 -9.948 1.00 59.22 99 HIS A CA 1
ATOM 776 C C . HIS A 1 99 ? 14.716 2.659 -8.485 1.00 59.22 99 HIS A C 1
ATOM 778 O O . HIS A 1 99 ? 13.853 2.870 -7.632 1.00 59.22 99 HIS A O 1
ATOM 784 N N . CYS A 1 100 ? 16.019 2.609 -8.202 1.00 58.78 100 CYS A N 1
ATOM 785 C CA . CYS A 1 100 ? 16.573 2.777 -6.868 1.00 58.78 100 CYS A CA 1
ATOM 786 C C . CYS A 1 100 ? 16.215 4.123 -6.216 1.00 58.78 100 CYS A C 1
ATOM 788 O O . CYS A 1 100 ? 16.219 4.203 -4.994 1.00 58.78 100 CYS A O 1
ATOM 790 N N . LYS A 1 101 ? 15.868 5.158 -6.994 1.00 68.06 101 LYS A N 1
ATOM 791 C CA . LYS A 1 101 ? 15.429 6.465 -6.476 1.00 68.06 101 LYS A CA 1
ATOM 792 C C . LYS A 1 101 ? 13.909 6.625 -6.420 1.00 68.06 101 LYS A C 1
ATOM 794 O O . LYS A 1 101 ? 13.428 7.419 -5.621 1.00 68.06 101 LYS A O 1
ATOM 799 N N . GLN A 1 102 ? 13.156 5.900 -7.246 1.00 76.06 102 GLN A N 1
ATOM 800 C CA . GLN A 1 102 ? 11.699 6.060 -7.340 1.00 76.06 102 GLN A CA 1
ATOM 801 C C . GLN A 1 102 ? 10.954 5.253 -6.281 1.00 76.06 102 GLN A C 1
ATOM 803 O O . GLN A 1 102 ? 10.044 5.778 -5.646 1.00 76.06 102 GLN A O 1
ATOM 808 N N . ALA A 1 103 ? 11.353 4.000 -6.062 1.00 82.75 103 ALA A N 1
ATOM 809 C CA . ALA A 1 103 ? 10.671 3.129 -5.112 1.00 82.75 103 ALA A CA 1
ATOM 810 C C . ALA A 1 103 ? 10.666 3.677 -3.668 1.00 82.75 103 ALA A C 1
ATOM 812 O O . ALA A 1 103 ? 9.592 3.692 -3.066 1.00 82.75 103 ALA A O 1
ATOM 813 N N . PRO A 1 104 ? 11.774 4.239 -3.134 1.00 86.44 104 PRO A N 1
ATOM 814 C CA . PRO A 1 104 ? 11.752 4.896 -1.825 1.00 86.44 104 PRO A CA 1
ATOM 815 C C . PRO A 1 104 ? 10.786 6.083 -1.755 1.00 86.44 104 PRO A C 1
ATOM 817 O O . PRO A 1 104 ? 10.072 6.235 -0.769 1.00 86.44 104 PRO A O 1
ATOM 820 N N . GLN A 1 105 ? 10.712 6.901 -2.811 1.00 85.69 105 GLN A N 1
ATOM 821 C CA . GLN A 1 105 ? 9.809 8.058 -2.865 1.00 85.69 105 GLN A CA 1
ATOM 822 C C . GLN A 1 105 ? 8.337 7.639 -2.941 1.00 85.69 105 GLN A C 1
ATOM 824 O O . GLN A 1 105 ? 7.471 8.274 -2.344 1.00 85.69 105 GLN A O 1
ATOM 829 N N . ILE A 1 106 ? 8.046 6.566 -3.676 1.00 87.75 106 ILE A N 1
ATOM 830 C CA . ILE A 1 106 ? 6.706 5.982 -3.763 1.00 87.75 106 ILE A CA 1
ATOM 831 C C . ILE A 1 106 ? 6.288 5.424 -2.402 1.00 87.75 106 ILE A C 1
ATOM 833 O O . ILE A 1 106 ? 5.201 5.746 -1.928 1.00 87.75 106 ILE A O 1
ATOM 837 N N . ALA A 1 107 ? 7.165 4.662 -1.744 1.00 90.81 107 ALA A N 1
ATOM 838 C CA . ALA A 1 107 ? 6.907 4.132 -0.410 1.00 90.81 107 ALA A CA 1
ATOM 839 C C . ALA A 1 107 ? 6.660 5.257 0.611 1.00 90.81 107 ALA A C 1
ATOM 841 O O . ALA A 1 107 ? 5.693 5.200 1.370 1.00 90.81 107 ALA A O 1
ATOM 842 N N . GLU A 1 108 ? 7.472 6.320 0.596 1.00 91.75 108 GLU A N 1
ATOM 843 C CA . GLU A 1 108 ? 7.259 7.504 1.441 1.00 91.75 108 GLU A CA 1
ATOM 844 C C . GLU A 1 108 ? 5.924 8.191 1.162 1.00 91.75 108 GLU A C 1
ATOM 846 O O . GLU A 1 108 ? 5.213 8.571 2.094 1.00 91.75 108 GLU A O 1
ATOM 851 N N . LYS A 1 109 ? 5.553 8.316 -0.114 1.00 91.81 109 LYS A N 1
ATOM 852 C CA . LYS A 1 109 ? 4.265 8.880 -0.503 1.00 91.81 109 LYS A CA 1
ATOM 853 C C . LYS A 1 109 ? 3.104 8.044 0.039 1.00 91.81 109 LYS A C 1
ATOM 855 O O . LYS A 1 109 ? 2.162 8.623 0.578 1.00 91.81 109 LYS A O 1
ATOM 860 N N . TRP A 1 110 ? 3.160 6.718 -0.083 1.00 94.25 110 TRP A N 1
ATOM 861 C CA . TRP A 1 110 ? 2.122 5.834 0.452 1.00 94.25 110 TRP A CA 1
ATOM 862 C C . TRP A 1 110 ? 2.009 5.944 1.970 1.00 94.25 110 TRP A C 1
ATOM 864 O O . TRP A 1 110 ? 0.901 6.089 2.477 1.00 94.25 110 TRP A O 1
ATOM 874 N N . LEU A 1 111 ? 3.135 5.976 2.689 1.00 93.88 111 LEU A N 1
ATOM 875 C CA . LEU A 1 111 ? 3.150 6.179 4.142 1.00 93.88 111 LEU A CA 1
ATOM 876 C C . LEU A 1 111 ? 2.505 7.515 4.541 1.00 93.88 111 LEU A C 1
ATOM 878 O O . LEU A 1 111 ? 1.683 7.556 5.456 1.00 93.88 111 LEU A O 1
ATOM 882 N N . ALA A 1 112 ? 2.832 8.604 3.840 1.00 93.56 112 ALA A N 1
ATOM 883 C CA . ALA A 1 112 ? 2.256 9.920 4.109 1.00 93.56 112 ALA A CA 1
ATOM 884 C C . ALA A 1 112 ? 0.742 9.960 3.837 1.00 93.56 112 ALA A C 1
ATOM 886 O O . ALA A 1 112 ? -0.022 10.505 4.633 1.00 93.56 112 ALA A O 1
ATOM 887 N N . GLN A 1 113 ? 0.298 9.358 2.732 1.00 94.12 113 GLN A N 1
ATOM 888 C CA . GLN A 1 113 ? -1.120 9.269 2.379 1.00 94.12 113 GLN A CA 1
ATOM 889 C C . GLN A 1 113 ? -1.907 8.383 3.352 1.00 94.12 113 GLN A C 1
ATOM 891 O O . GLN A 1 113 ? -3.020 8.744 3.724 1.00 94.12 113 GLN A O 1
ATOM 896 N N . ALA A 1 114 ? -1.327 7.266 3.797 1.00 93.69 114 ALA A N 1
ATOM 897 C CA . ALA A 1 114 ? -1.932 6.381 4.788 1.00 93.69 114 ALA A CA 1
ATOM 898 C C . ALA A 1 114 ? -2.138 7.098 6.124 1.00 93.69 114 ALA A C 1
ATOM 900 O O . ALA A 1 114 ? -3.217 7.012 6.702 1.00 93.69 114 ALA A O 1
ATOM 901 N N . LYS A 1 115 ? -1.143 7.875 6.566 1.00 93.56 115 LYS A N 1
ATOM 902 C CA . LYS A 1 115 ? -1.245 8.683 7.783 1.00 93.56 115 LYS A CA 1
ATOM 903 C C . LYS A 1 115 ? -2.329 9.758 7.672 1.00 93.56 115 LYS A C 1
ATOM 905 O O . LYS A 1 115 ? -3.135 9.920 8.580 1.00 93.56 115 LYS A O 1
ATOM 910 N N . ALA A 1 116 ? -2.392 10.459 6.539 1.00 94.00 116 ALA A N 1
ATOM 911 C CA . ALA A 1 116 ? -3.447 11.442 6.301 1.00 94.00 116 ALA A CA 1
ATOM 912 C C . ALA A 1 116 ? -4.847 10.797 6.303 1.00 94.00 116 ALA A C 1
ATOM 914 O O . ALA A 1 116 ? -5.792 11.369 6.843 1.00 94.00 116 ALA A O 1
ATOM 915 N N . LEU A 1 117 ? -4.984 9.599 5.724 1.00 93.62 117 LEU A N 1
ATOM 916 C CA . LEU A 1 117 ? -6.234 8.840 5.733 1.00 93.62 117 LEU A CA 1
ATOM 917 C C . LEU A 1 117 ? -6.625 8.393 7.148 1.00 93.62 117 LEU A C 1
ATOM 919 O O . LEU A 1 117 ? -7.780 8.558 7.536 1.00 93.62 117 LEU A O 1
ATOM 923 N N . GLU A 1 118 ? -5.673 7.882 7.925 1.00 93.31 118 GLU A N 1
ATOM 924 C CA . GLU A 1 118 ? -5.876 7.503 9.324 1.00 93.31 118 GLU A CA 1
ATOM 925 C C . GLU A 1 118 ? -6.389 8.690 10.155 1.00 93.31 118 GLU A C 1
ATOM 927 O O . GLU A 1 118 ? -7.411 8.576 10.833 1.00 93.31 118 GLU A O 1
ATOM 932 N N . GLU A 1 119 ? -5.746 9.857 10.046 1.00 92.25 119 GLU A N 1
ATOM 933 C CA . GLU A 1 119 ? -6.164 11.081 10.743 1.00 92.25 119 GLU A CA 1
ATOM 934 C C . GLU A 1 119 ? -7.595 11.503 10.362 1.00 92.25 119 GLU A C 1
ATOM 936 O O . GLU A 1 119 ? -8.384 11.904 11.224 1.00 92.25 119 GLU A O 1
ATOM 941 N N . ILE A 1 120 ? -7.963 11.377 9.081 1.00 92.12 120 ILE A N 1
ATOM 942 C CA . ILE A 1 120 ? -9.327 11.645 8.604 1.00 92.12 120 ILE A CA 1
ATOM 943 C C . ILE A 1 120 ? -10.321 10.665 9.233 1.00 92.12 120 ILE A C 1
ATOM 945 O O . ILE A 1 120 ? -11.358 11.099 9.737 1.00 92.12 120 ILE A O 1
ATOM 949 N N . ILE A 1 121 ? -10.017 9.365 9.235 1.00 89.50 121 ILE A N 1
ATOM 950 C CA . ILE A 1 121 ? -10.895 8.332 9.799 1.00 89.50 121 ILE A CA 1
ATOM 951 C C . ILE A 1 121 ? -11.096 8.565 11.297 1.00 89.50 121 ILE A C 1
ATOM 953 O O . ILE A 1 121 ? -12.236 8.615 11.752 1.00 89.50 121 ILE A O 1
ATOM 957 N N . LEU A 1 122 ? -10.026 8.802 12.058 1.00 88.06 122 LEU A N 1
ATOM 958 C CA . LEU A 1 122 ? -10.112 9.095 13.493 1.00 88.06 122 LEU A CA 1
ATOM 959 C C . LEU A 1 122 ? -10.930 10.367 13.772 1.00 88.06 122 LEU A C 1
ATOM 961 O O . LEU A 1 122 ? -11.739 10.416 14.705 1.00 88.06 122 LEU A O 1
ATOM 965 N N . LYS A 1 123 ? -10.799 11.394 12.925 1.00 88.88 123 LYS A N 1
ATOM 966 C CA . LYS A 1 123 ? -11.609 12.616 13.020 1.00 88.88 123 LYS A CA 1
ATOM 967 C C . LYS A 1 123 ? -13.088 12.372 12.709 1.00 88.88 123 LYS A C 1
ATOM 969 O O . LYS A 1 123 ? -13.942 13.032 13.294 1.00 88.88 123 LYS A O 1
ATOM 974 N N . ILE A 1 124 ? -13.402 11.457 11.796 1.00 86.94 124 ILE A N 1
ATOM 975 C CA . ILE A 1 124 ? -14.785 11.058 11.509 1.00 86.94 124 ILE A CA 1
ATOM 976 C C . ILE A 1 124 ? -15.344 10.264 12.691 1.00 86.94 124 ILE A C 1
ATOM 978 O O . ILE A 1 124 ? -16.401 10.623 13.203 1.00 86.94 124 ILE A O 1
ATOM 982 N N . LEU A 1 125 ? -14.619 9.248 13.165 1.00 83.81 125 LEU A N 1
ATOM 983 C CA . LEU A 1 125 ? -15.034 8.386 14.275 1.00 83.81 125 LEU A CA 1
ATOM 984 C C . LEU A 1 125 ? -15.260 9.169 15.573 1.00 83.81 125 LEU A C 1
ATOM 986 O O . LEU A 1 125 ? -16.236 8.912 16.267 1.00 83.81 125 LEU A O 1
ATOM 990 N N . SER A 1 126 ? -14.432 10.175 15.868 1.00 83.50 126 SER A N 1
ATOM 991 C CA . SER A 1 126 ? -14.616 11.036 17.053 1.00 83.50 126 SER A CA 1
ATOM 992 C C . SER A 1 126 ? -15.863 11.927 17.000 1.00 83.50 126 SER A C 1
ATOM 994 O O . SER A 1 126 ? -16.293 12.436 18.032 1.00 83.50 126 SER A O 1
ATOM 996 N N . LYS A 1 127 ? -16.449 12.125 15.813 1.00 82.12 127 LYS A N 1
ATOM 997 C CA . LYS A 1 127 ? -17.671 12.916 15.607 1.00 82.12 127 LYS A CA 1
ATOM 998 C C . LYS A 1 127 ? -18.916 12.062 15.399 1.00 82.12 127 LYS A C 1
ATOM 1000 O O . LYS A 1 127 ? -20.014 12.616 15.369 1.00 82.12 127 LYS A O 1
ATOM 1005 N N . GLN A 1 128 ? -18.766 10.753 15.204 1.00 71.00 128 GLN A N 1
ATOM 1006 C CA . GLN A 1 128 ? -19.916 9.883 15.011 1.00 71.00 128 GLN A CA 1
ATOM 1007 C C . GLN A 1 128 ? -20.553 9.562 16.368 1.00 71.00 128 GLN A C 1
ATOM 1009 O O . GLN A 1 128 ? -19.839 9.174 17.296 1.00 71.00 128 GLN A O 1
ATOM 1014 N N . PRO A 1 129 ? -21.887 9.685 16.508 1.00 63.94 129 PRO A N 1
ATOM 1015 C CA . PRO A 1 129 ? -22.569 9.054 17.627 1.00 63.94 129 PRO A CA 1
ATOM 1016 C C . PRO A 1 129 ? -22.269 7.552 17.579 1.00 63.94 129 PRO A C 1
ATOM 1018 O O . PRO A 1 129 ? -22.157 6.983 16.488 1.00 63.94 129 PRO A O 1
ATOM 1021 N N . LYS A 1 130 ? -22.106 6.907 18.744 1.00 63.12 130 LYS A N 1
ATOM 1022 C CA . LYS A 1 130 ? -21.923 5.451 18.804 1.00 63.12 130 LYS A CA 1
ATOM 1023 C C . LYS A 1 130 ? -23.052 4.809 18.004 1.00 63.12 130 LYS A C 1
ATOM 1025 O O . LYS A 1 130 ? -24.219 4.972 18.344 1.00 63.12 130 LYS A O 1
ATOM 1030 N N . ARG A 1 131 ? -22.695 4.139 16.907 1.00 54.91 131 ARG A N 1
ATOM 1031 C CA . ARG A 1 131 ? -23.654 3.405 16.091 1.00 54.91 131 ARG A CA 1
ATOM 1032 C C . ARG A 1 131 ? -24.087 2.207 16.926 1.00 54.91 131 ARG A C 1
ATOM 1034 O O . ARG A 1 131 ? -23.330 1.250 17.063 1.00 54.91 131 ARG A O 1
ATOM 1041 N N . GLU A 1 132 ? -25.257 2.299 17.542 1.00 54.66 132 GLU A N 1
ATOM 1042 C CA . GLU A 1 132 ? -25.934 1.129 18.083 1.00 54.66 132 GLU A CA 1
ATOM 1043 C C . GLU A 1 132 ? -26.334 0.286 16.878 1.00 54.66 132 GLU A C 1
ATOM 1045 O O . GLU A 1 132 ? -27.289 0.587 16.163 1.00 54.66 132 GLU A O 1
ATOM 1050 N N . TYR A 1 133 ? -25.523 -0.725 16.576 1.00 53.78 133 TYR A N 1
ATOM 1051 C CA . TYR A 1 133 ? -26.001 -1.812 15.746 1.00 53.78 133 TYR A CA 1
ATOM 1052 C C . TYR A 1 133 ? -27.076 -2.489 16.581 1.00 53.78 133 TYR A C 1
ATOM 1054 O O . TYR A 1 133 ? -26.763 -3.088 17.612 1.00 53.78 133 TYR A O 1
ATOM 1062 N N . ALA A 1 134 ? -28.338 -2.334 16.177 1.00 56.50 134 ALA A N 1
ATOM 1063 C CA . ALA A 1 134 ? -29.370 -3.226 16.661 1.00 56.50 134 ALA A CA 1
ATOM 1064 C C . ALA A 1 134 ? -28.837 -4.639 16.418 1.00 56.50 134 ALA A C 1
ATOM 1066 O O . ALA A 1 134 ? -28.443 -4.973 15.296 1.00 56.50 134 ALA A O 1
ATOM 1067 N N . ALA A 1 135 ? -28.748 -5.433 17.481 1.00 58.44 135 ALA A N 1
ATOM 1068 C CA . ALA A 1 135 ? -28.613 -6.868 17.349 1.00 58.44 135 ALA A CA 1
ATOM 1069 C C . ALA A 1 135 ? -29.949 -7.377 16.801 1.00 58.44 135 ALA A C 1
ATOM 1071 O O . ALA A 1 135 ? -30.723 -8.009 17.511 1.00 58.44 135 ALA A O 1
ATOM 1072 N N . ASP A 1 136 ? -30.252 -7.040 15.549 1.00 57.62 136 ASP A N 1
ATOM 1073 C CA . ASP A 1 136 ? -31.169 -7.841 14.771 1.00 57.62 136 ASP A CA 1
ATOM 1074 C C . ASP A 1 136 ? -30.437 -9.167 14.643 1.00 57.62 136 ASP A C 1
ATOM 1076 O O . ASP A 1 136 ? -29.503 -9.313 13.851 1.00 57.62 136 ASP A O 1
ATOM 1080 N N . GLU A 1 137 ? -30.768 -10.086 15.551 1.00 52.59 137 GLU A N 1
ATOM 1081 C CA . GLU A 1 137 ? -30.378 -11.478 15.466 1.00 52.59 137 GLU A CA 1
ATOM 1082 C C . GLU A 1 137 ? -30.583 -11.877 14.011 1.00 52.59 137 GLU A C 1
ATOM 1084 O O . GLU A 1 137 ? -31.710 -11.885 13.504 1.00 52.59 137 GLU A O 1
ATOM 1089 N N . CYS A 1 138 ? -29.479 -12.125 13.307 1.00 50.97 138 CYS A N 1
ATOM 1090 C CA . CYS A 1 138 ? -29.544 -12.745 12.005 1.00 50.97 138 CYS A CA 1
ATOM 1091 C C . CYS A 1 138 ? -30.214 -14.088 12.267 1.00 50.97 138 CYS A C 1
ATOM 1093 O O . CYS A 1 138 ? -29.580 -15.008 12.786 1.00 50.97 138 CYS A O 1
ATOM 1095 N N . LYS A 1 139 ? -31.525 -14.163 12.016 1.00 53.31 139 LYS A N 1
ATOM 1096 C CA . LYS A 1 139 ? -32.260 -15.415 12.042 1.00 53.31 139 LYS A CA 1
ATOM 1097 C C . LYS A 1 139 ? -31.612 -16.260 10.963 1.00 53.31 139 LYS A C 1
ATOM 1099 O O . LYS A 1 139 ? -31.908 -16.088 9.782 1.00 53.31 139 LYS A O 1
ATOM 1104 N N . TYR A 1 140 ? -30.689 -17.124 11.374 1.00 48.78 140 TYR A N 1
ATOM 1105 C CA . TYR A 1 140 ? -30.304 -18.279 10.591 1.00 48.78 140 TYR A CA 1
ATOM 1106 C C . TYR A 1 140 ? -31.611 -19.003 10.293 1.00 48.78 140 TYR A C 1
ATOM 1108 O O . TYR A 1 140 ? -32.217 -19.617 11.166 1.00 48.78 140 TYR A O 1
ATOM 1116 N N . THR A 1 141 ? -32.112 -18.817 9.079 1.00 49.31 141 THR A N 1
ATOM 1117 C CA . THR A 1 141 ? -33.123 -19.706 8.540 1.00 49.31 141 THR A CA 1
ATOM 1118 C C . THR A 1 141 ? -32.323 -20.911 8.080 1.00 49.31 141 THR A C 1
ATOM 1120 O O . THR A 1 141 ? -31.568 -20.832 7.116 1.00 49.31 141 THR A O 1
ATOM 1123 N N . GLU A 1 142 ? -32.400 -22.004 8.834 1.00 53.16 142 GLU A N 1
ATOM 1124 C CA . GLU A 1 142 ? -31.741 -23.278 8.511 1.00 53.16 142 GLU A CA 1
ATOM 1125 C C . GLU A 1 142 ? -32.329 -23.965 7.259 1.00 53.16 142 GLU A C 1
ATOM 1127 O O . GLU A 1 142 ? -32.053 -25.132 7.011 1.00 53.16 142 GLU A O 1
ATOM 1132 N N . ASP A 1 143 ? -33.079 -23.255 6.411 1.00 53.84 143 ASP A N 1
ATOM 1133 C CA . ASP A 1 143 ? -33.917 -23.858 5.378 1.00 53.84 143 ASP A CA 1
ATOM 1134 C C . ASP A 1 143 ? -33.731 -23.179 4.015 1.00 53.84 143 ASP A C 1
ATOM 1136 O O . ASP A 1 143 ? -34.564 -22.391 3.575 1.00 53.84 143 ASP A O 1
ATOM 1140 N N . ALA A 1 144 ? -32.630 -23.503 3.335 1.00 49.81 144 ALA A N 1
ATOM 1141 C CA . ALA A 1 144 ? -32.583 -23.608 1.870 1.00 49.81 144 ALA A CA 1
ATOM 1142 C C . ALA A 1 144 ? -31.280 -24.299 1.439 1.00 49.81 144 ALA A C 1
ATOM 1144 O O . ALA A 1 144 ? -30.450 -23.742 0.720 1.00 49.81 144 ALA A O 1
ATOM 1145 N N . TYR A 1 145 ? -31.076 -25.538 1.892 1.00 46.91 145 TYR A N 1
ATOM 1146 C CA . TYR A 1 145 ? -30.166 -26.444 1.197 1.00 46.91 145 TYR A CA 1
ATOM 1147 C C . TYR A 1 145 ? -30.879 -26.892 -0.087 1.00 46.91 145 TYR A C 1
ATOM 1149 O O . TYR A 1 145 ? -31.499 -27.954 -0.124 1.00 46.91 145 TYR A O 1
ATOM 1157 N N . ASP A 1 146 ? -30.854 -26.043 -1.116 1.00 49.44 146 ASP A N 1
ATOM 1158 C CA . ASP A 1 146 ? -31.328 -26.386 -2.456 1.00 49.44 146 ASP A CA 1
ATOM 1159 C C . ASP A 1 146 ? -30.389 -27.466 -3.012 1.00 49.44 146 ASP A C 1
ATOM 1161 O O . ASP A 1 146 ? -29.304 -27.191 -3.532 1.00 49.44 146 ASP A O 1
ATOM 1165 N N . LYS A 1 147 ? -30.776 -28.734 -2.834 1.00 50.25 147 LYS A N 1
ATOM 1166 C CA . LYS A 1 147 ? -30.023 -29.913 -3.295 1.00 50.25 147 LYS A CA 1
ATOM 1167 C C . LYS A 1 147 ? -29.976 -30.051 -4.823 1.00 50.25 147 LYS A C 1
ATOM 1169 O O . LYS A 1 147 ? -29.348 -30.986 -5.308 1.00 50.25 147 LYS A O 1
ATOM 1174 N N . ASP A 1 148 ? -30.553 -29.110 -5.566 1.00 55.00 148 ASP A N 1
ATOM 1175 C CA . ASP A 1 148 ? -30.789 -29.253 -7.003 1.00 55.00 148 ASP A CA 1
ATOM 1176 C C . ASP A 1 148 ? -29.922 -28.343 -7.894 1.00 55.00 148 ASP A C 1
ATOM 1178 O O . ASP A 1 148 ? -30.046 -28.403 -9.116 1.00 55.00 148 ASP A O 1
ATOM 1182 N N . TYR A 1 149 ? -29.008 -27.525 -7.348 1.00 48.16 149 TYR A N 1
ATOM 1183 C CA . TYR A 1 149 ? -28.303 -26.517 -8.166 1.00 48.16 149 TYR A CA 1
ATOM 1184 C C . TYR A 1 149 ? -26.933 -26.915 -8.748 1.00 48.16 149 TYR A C 1
ATOM 1186 O O . TYR A 1 149 ? -26.288 -26.091 -9.394 1.00 48.16 149 TYR A O 1
ATOM 1194 N N . TRP A 1 150 ? -26.482 -28.165 -8.602 1.00 39.25 150 TRP A N 1
ATOM 1195 C CA . TRP A 1 150 ? -25.286 -28.641 -9.315 1.00 39.25 150 TRP A CA 1
ATOM 1196 C C . TRP A 1 150 ? -25.418 -30.100 -9.765 1.00 39.25 150 TRP A C 1
ATOM 1198 O O . TRP A 1 150 ? -24.992 -31.000 -9.038 1.00 39.25 150 TRP A O 1
ATOM 1208 N N . PRO A 1 151 ? -25.924 -30.378 -10.983 1.00 42.50 151 PRO A N 1
ATOM 1209 C CA . PRO A 1 151 ? -25.584 -31.624 -11.639 1.00 42.50 151 PRO A CA 1
ATOM 1210 C C . PRO A 1 151 ? -24.108 -31.519 -12.037 1.00 42.50 151 PRO A C 1
ATOM 1212 O O . PRO A 1 151 ? -23.751 -30.860 -13.011 1.00 42.50 151 PRO A O 1
ATOM 1215 N N . ILE A 1 152 ? -23.236 -32.135 -11.242 1.00 49.06 152 ILE A N 1
ATOM 1216 C CA . ILE A 1 152 ? -21.900 -32.494 -11.711 1.00 49.06 152 ILE A CA 1
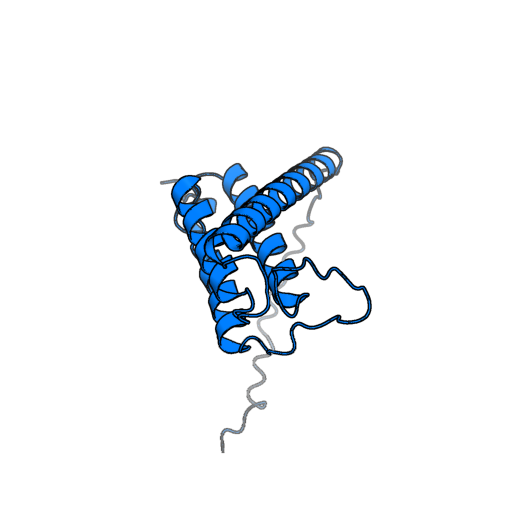ATOM 1217 C C . ILE A 1 152 ? -22.123 -33.622 -12.721 1.00 49.06 152 ILE A C 1
ATOM 1219 O O . ILE A 1 152 ? -22.447 -34.746 -12.333 1.00 49.06 152 ILE A O 1
ATOM 1223 N N . ALA A 1 153 ? -22.030 -33.277 -14.003 1.00 47.78 153 ALA A N 1
ATOM 1224 C CA . ALA A 1 153 ? -21.822 -34.220 -15.094 1.00 47.78 153 ALA A CA 1
ATOM 1225 C C . ALA A 1 153 ? -20.320 -34.339 -15.372 1.00 47.78 153 ALA A C 1
ATOM 1227 O O . ALA A 1 153 ? -19.629 -33.295 -15.288 1.00 47.78 153 ALA A O 1
#